Protein AF-A0A517Q911-F1 (afdb_monomer_lite)

pLDDT: mean 84.32, std 15.36, range [38.75, 97.06]

Structure (mmCIF, N/CA/C/O backbone):
data_AF-A0A517Q911-F1
#
_entry.id   AF-A0A517Q911-F1
#
loop_
_atom_site.group_PDB
_atom_site.id
_atom_site.type_symbol
_atom_site.label_atom_id
_atom_site.label_alt_id
_atom_site.label_comp_id
_atom_site.label_asym_id
_atom_site.label_entity_id
_atom_site.label_seq_id
_atom_site.pdbx_PDB_ins_code
_atom_site.Cartn_x
_atom_site.Cartn_y
_atom_site.Cartn_z
_atom_site.occupancy
_atom_site.B_iso_or_equiv
_atom_site.auth_seq_id
_atom_site.auth_comp_id
_atom_site.auth_asym_id
_atom_site.auth_atom_id
_atom_site.pdbx_PDB_model_num
ATOM 1 N N . MET A 1 1 ? 5.760 -11.280 -15.299 1.00 53.66 1 MET A N 1
ATOM 2 C CA . MET A 1 1 ? 5.780 -10.373 -14.134 1.00 53.66 1 MET A CA 1
ATOM 3 C C . MET A 1 1 ? 7.223 -9.959 -13.921 1.00 53.66 1 MET A C 1
ATOM 5 O O . MET A 1 1 ? 8.094 -10.816 -14.028 1.00 53.66 1 MET A O 1
ATOM 9 N N . ASN A 1 2 ? 7.496 -8.663 -13.776 1.00 68.38 2 ASN A N 1
ATOM 10 C CA . ASN A 1 2 ? 8.850 -8.181 -13.514 1.00 68.38 2 ASN A CA 1
ATOM 11 C C . ASN A 1 2 ? 9.169 -8.493 -12.044 1.00 68.38 2 ASN A C 1
ATOM 13 O O . ASN A 1 2 ? 8.475 -7.988 -11.170 1.00 68.38 2 ASN A O 1
ATOM 17 N N . ALA A 1 3 ? 10.198 -9.299 -11.768 1.00 73.69 3 ALA A N 1
ATOM 18 C CA . ALA A 1 3 ? 10.559 -9.713 -10.406 1.00 73.69 3 ALA A CA 1
ATOM 19 C C . ALA A 1 3 ? 10.769 -8.525 -9.440 1.00 73.69 3 ALA A C 1
ATOM 21 O O . ALA A 1 3 ? 10.616 -8.665 -8.229 1.00 73.69 3 ALA A O 1
ATOM 22 N N . ILE A 1 4 ? 11.089 -7.341 -9.974 1.00 74.25 4 ILE A N 1
ATOM 23 C CA . ILE A 1 4 ? 11.221 -6.096 -9.208 1.00 74.25 4 ILE A CA 1
ATOM 24 C C . ILE A 1 4 ? 9.859 -5.599 -8.696 1.00 74.25 4 ILE A C 1
ATOM 26 O O . ILE A 1 4 ? 9.766 -5.157 -7.551 1.00 74.25 4 ILE A O 1
ATOM 30 N N . ILE A 1 5 ? 8.805 -5.691 -9.514 1.00 76.62 5 ILE A N 1
ATOM 31 C CA . ILE A 1 5 ? 7.434 -5.315 -9.131 1.00 76.62 5 ILE A CA 1
ATOM 32 C C . ILE A 1 5 ? 6.955 -6.230 -8.004 1.00 76.62 5 ILE A C 1
ATOM 34 O O . ILE A 1 5 ? 6.490 -5.749 -6.970 1.00 76.62 5 ILE A O 1
ATOM 38 N N . ASP A 1 6 ? 7.173 -7.535 -8.166 1.00 81.81 6 ASP A N 1
ATOM 39 C CA . ASP A 1 6 ? 6.783 -8.548 -7.186 1.00 81.81 6 ASP A CA 1
ATOM 40 C C . ASP A 1 6 ? 7.482 -8.306 -5.852 1.00 81.81 6 ASP A C 1
ATOM 42 O O . ASP A 1 6 ? 6.856 -8.367 -4.795 1.00 81.81 6 ASP A O 1
ATOM 46 N N . LYS A 1 7 ? 8.779 -7.977 -5.883 1.00 88.69 7 LYS A N 1
ATOM 47 C CA . LYS A 1 7 ? 9.522 -7.659 -4.666 1.00 88.69 7 LYS A CA 1
ATOM 48 C C . LYS A 1 7 ? 8.962 -6.414 -3.974 1.00 88.69 7 LYS A C 1
ATOM 50 O O . LYS A 1 7 ? 8.740 -6.454 -2.771 1.00 88.69 7 LYS A O 1
ATOM 55 N N . ARG A 1 8 ? 8.709 -5.326 -4.708 1.00 90.94 8 ARG A N 1
ATOM 56 C CA . ARG A 1 8 ? 8.227 -4.063 -4.119 1.00 90.94 8 ARG A CA 1
ATOM 57 C C . ARG A 1 8 ? 6.849 -4.205 -3.482 1.00 90.94 8 ARG A C 1
ATOM 59 O O . ARG A 1 8 ? 6.653 -3.709 -2.379 1.00 90.94 8 ARG A O 1
ATOM 66 N N . LEU A 1 9 ? 5.918 -4.889 -4.146 1.00 93.06 9 LEU A N 1
ATOM 67 C CA . LEU A 1 9 ? 4.599 -5.160 -3.568 1.00 93.06 9 LEU A CA 1
ATOM 68 C C . LEU A 1 9 ? 4.702 -6.063 -2.335 1.00 93.06 9 LEU A C 1
ATOM 70 O O . LEU A 1 9 ? 4.030 -5.801 -1.342 1.00 93.06 9 LEU A O 1
ATOM 74 N N . ASN A 1 10 ? 5.575 -7.075 -2.357 1.00 93.06 10 ASN A N 1
ATOM 75 C CA . ASN A 1 10 ? 5.821 -7.906 -1.179 1.00 93.06 10 ASN A CA 1
ATOM 76 C C . ASN A 1 10 ? 6.430 -7.105 -0.020 1.00 93.06 10 ASN A C 1
ATOM 78 O O . ASN A 1 10 ? 5.963 -7.247 1.104 1.00 93.06 10 ASN A O 1
ATOM 82 N N . ASP A 1 11 ? 7.410 -6.233 -0.273 1.00 94.56 11 ASP A N 1
ATOM 83 C CA . ASP A 1 11 ? 8.011 -5.387 0.767 1.00 94.56 11 ASP A CA 1
ATOM 84 C C . ASP A 1 11 ? 6.948 -4.486 1.431 1.00 94.56 11 ASP A C 1
ATOM 86 O O . ASP A 1 11 ? 6.893 -4.389 2.657 1.00 94.56 11 ASP A O 1
ATOM 90 N N . ILE A 1 12 ? 6.060 -3.878 0.630 1.00 96.00 12 ILE A N 1
ATOM 91 C CA . ILE A 1 12 ? 4.924 -3.084 1.130 1.00 96.00 12 ILE A CA 1
ATOM 92 C C . ILE A 1 12 ? 3.980 -3.966 1.960 1.00 96.00 12 ILE A C 1
ATOM 94 O O . ILE A 1 12 ? 3.615 -3.599 3.078 1.00 96.00 12 ILE A O 1
ATOM 98 N N . ALA A 1 13 ? 3.596 -5.136 1.440 1.00 95.50 13 ALA A N 1
ATOM 99 C CA . ALA A 1 13 ? 2.665 -6.042 2.105 1.00 95.50 13 ALA A CA 1
ATOM 100 C C . ALA A 1 13 ? 3.203 -6.544 3.449 1.00 95.50 13 ALA A C 1
ATOM 102 O O . ALA A 1 13 ? 2.476 -6.517 4.436 1.00 95.50 13 ALA A O 1
ATOM 103 N N . GLU A 1 14 ? 4.460 -6.980 3.517 1.00 95.25 14 GLU A N 1
ATOM 104 C CA . GLU A 1 14 ? 5.065 -7.478 4.757 1.00 95.25 14 GLU A CA 1
ATOM 105 C C . GLU A 1 14 ? 5.170 -6.375 5.816 1.00 95.25 14 GLU A C 1
ATOM 107 O O . GLU A 1 14 ? 4.840 -6.595 6.984 1.00 95.25 14 GLU A O 1
ATOM 112 N N . ALA A 1 15 ? 5.539 -5.159 5.407 1.00 95.25 15 ALA A N 1
ATOM 113 C CA . ALA A 1 15 ? 5.605 -4.025 6.320 1.00 95.25 15 ALA A CA 1
ATOM 114 C C . ALA A 1 15 ? 4.224 -3.619 6.870 1.00 95.25 15 ALA A C 1
ATOM 116 O O . ALA A 1 15 ? 4.106 -3.240 8.040 1.00 95.25 15 ALA A O 1
ATOM 117 N N . LEU A 1 16 ? 3.172 -3.719 6.051 1.00 96.19 16 LEU A N 1
ATOM 118 C CA . LEU A 1 16 ? 1.796 -3.438 6.464 1.00 96.19 16 LEU A CA 1
ATOM 119 C C . LEU A 1 16 ? 1.194 -4.571 7.301 1.00 96.19 16 LEU A C 1
ATOM 121 O O . LEU A 1 16 ? 0.569 -4.279 8.316 1.00 96.19 16 LEU A O 1
ATOM 125 N N . LYS A 1 17 ? 1.455 -5.845 6.978 1.00 95.69 17 LYS A N 1
ATOM 126 C CA . LYS A 1 17 ? 1.022 -7.012 7.775 1.00 95.69 17 LYS A CA 1
ATOM 127 C C . LYS A 1 17 ? 1.545 -6.978 9.208 1.00 95.69 17 LYS A C 1
ATOM 129 O O . LYS A 1 17 ? 0.866 -7.446 10.116 1.00 95.69 17 LYS A O 1
ATOM 134 N N . ALA A 1 18 ? 2.728 -6.402 9.426 1.00 93.62 18 ALA A N 1
ATOM 135 C CA . ALA A 1 18 ? 3.278 -6.207 10.766 1.00 93.62 18 ALA A CA 1
ATOM 136 C C . ALA A 1 18 ? 2.451 -5.230 11.631 1.00 93.62 18 ALA A C 1
ATOM 138 O O . ALA A 1 18 ? 2.627 -5.202 12.848 1.00 93.62 18 ALA A O 1
ATOM 139 N N . LYS A 1 19 ? 1.573 -4.421 11.019 1.00 93.50 19 LYS A N 1
ATOM 140 C CA . LYS A 1 19 ? 0.780 -3.364 11.672 1.00 93.50 19 LYS A CA 1
ATOM 141 C C . LYS A 1 19 ? -0.733 -3.582 11.560 1.00 93.50 19 LYS A C 1
ATOM 143 O O . LYS A 1 19 ? -1.463 -3.200 12.469 1.00 93.50 19 LYS A O 1
ATOM 148 N N . PHE A 1 20 ? -1.199 -4.179 10.463 1.00 94.19 20 PHE A N 1
ATOM 149 C CA . PHE A 1 20 ? -2.609 -4.302 10.101 1.00 94.19 20 PHE A CA 1
ATOM 150 C C . PHE A 1 20 ? -2.919 -5.741 9.678 1.00 94.19 20 PHE A 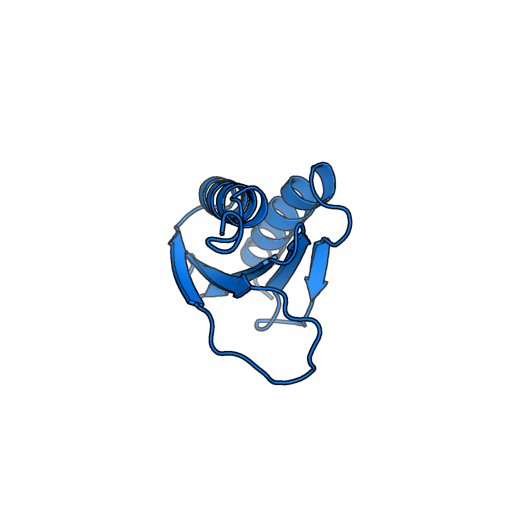C 1
ATOM 152 O O . PHE A 1 20 ? -2.387 -6.242 8.683 1.00 94.19 20 PHE A O 1
ATOM 159 N N . SER A 1 21 ? -3.799 -6.406 10.429 1.00 89.38 21 SER A N 1
ATOM 160 C CA . SER A 1 21 ? -4.168 -7.811 10.207 1.00 89.38 21 SER A CA 1
ATOM 161 C C . SER A 1 21 ? -4.914 -8.044 8.894 1.00 89.38 21 SER A C 1
ATOM 163 O O . SER A 1 21 ? -4.804 -9.120 8.314 1.00 89.38 21 SER A O 1
ATOM 165 N N . GLU A 1 22 ? -5.640 -7.042 8.398 1.00 91.19 22 GLU A N 1
ATOM 166 C CA . GLU A 1 22 ? -6.399 -7.116 7.145 1.00 91.19 22 GLU A CA 1
ATOM 167 C C . GLU A 1 22 ? -5.573 -6.600 5.961 1.00 91.19 22 GLU A C 1
ATOM 169 O O . GLU A 1 22 ? -6.001 -5.724 5.217 1.00 91.19 22 GLU A O 1
ATOM 174 N N . THR A 1 23 ? -4.364 -7.140 5.792 1.00 94.00 23 THR A N 1
ATOM 175 C CA . THR A 1 23 ? -3.485 -6.850 4.649 1.00 94.00 23 THR A CA 1
ATOM 176 C C . THR A 1 23 ? -3.417 -8.060 3.719 1.00 94.00 23 THR A C 1
ATOM 178 O O . THR A 1 23 ? -3.077 -9.163 4.150 1.00 94.00 23 THR A O 1
ATOM 181 N N . ALA A 1 24 ? -3.670 -7.865 2.427 1.00 92.69 24 ALA A N 1
ATOM 182 C CA . ALA A 1 24 ? -3.639 -8.919 1.420 1.00 92.69 24 ALA A CA 1
ATOM 183 C C . ALA A 1 24 ? -2.934 -8.461 0.140 1.00 92.69 24 ALA A C 1
ATOM 185 O O . ALA A 1 24 ? -3.166 -7.360 -0.348 1.00 92.69 24 ALA A O 1
ATOM 186 N N . LEU A 1 25 ? -2.123 -9.341 -0.448 1.00 93.25 25 LEU A N 1
ATOM 187 C CA . LEU A 1 25 ? -1.704 -9.197 -1.840 1.00 93.25 25 LEU A CA 1
ATOM 188 C C . LEU A 1 25 ? -2.808 -9.796 -2.721 1.00 93.25 25 LEU A C 1
ATOM 190 O O . LEU A 1 25 ? -3.195 -10.949 -2.526 1.00 93.25 25 LEU A O 1
ATOM 194 N N . ARG A 1 26 ? -3.339 -9.004 -3.648 1.00 91.00 26 ARG A N 1
ATOM 195 C CA . ARG A 1 26 ? -4.450 -9.359 -4.535 1.00 91.00 26 ARG A CA 1
ATOM 196 C C . ARG A 1 26 ? -4.041 -9.190 -5.998 1.00 91.00 26 ARG A C 1
ATOM 198 O O . ARG A 1 26 ? -2.997 -8.620 -6.313 1.00 91.00 26 ARG A O 1
ATOM 205 N N . GLY A 1 27 ? -4.886 -9.706 -6.887 1.00 85.56 27 GLY A N 1
ATOM 206 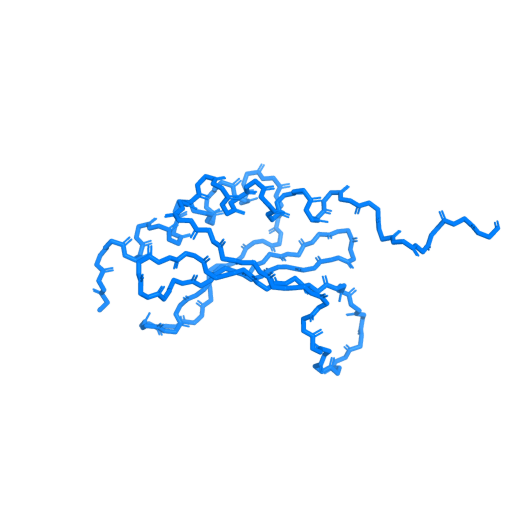C CA . GLY A 1 27 ? -4.664 -9.664 -8.328 1.00 85.56 27 GLY A CA 1
ATOM 207 C C . GLY A 1 27 ? -3.687 -10.729 -8.829 1.00 85.56 27 GLY A C 1
ATOM 208 O O . GLY A 1 27 ? -3.311 -11.657 -8.113 1.00 85.56 27 GLY A O 1
ATOM 209 N N . SER A 1 28 ? -3.328 -10.630 -10.109 1.00 78.50 28 SER A N 1
ATOM 210 C CA . SER A 1 28 ? -2.356 -11.522 -10.745 1.00 78.50 28 SER A CA 1
AT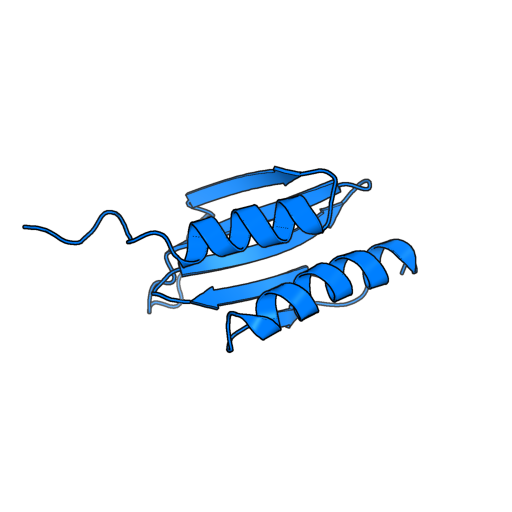OM 211 C C . SER A 1 28 ? -1.636 -10.810 -11.887 1.00 78.50 28 SER A C 1
ATOM 213 O O . SER A 1 28 ? -2.208 -9.952 -12.565 1.00 78.50 28 SER A O 1
ATOM 215 N N . GLY A 1 29 ? -0.376 -11.165 -12.135 1.00 75.50 29 GLY A N 1
ATOM 216 C CA . GLY A 1 29 ? 0.363 -10.565 -13.242 1.00 75.50 29 GLY A CA 1
ATOM 217 C C . GLY A 1 29 ? 0.674 -9.085 -12.997 1.00 75.50 29 GLY A C 1
ATOM 218 O O . GLY A 1 29 ? 0.989 -8.653 -11.891 1.00 75.50 29 GLY A O 1
ATOM 219 N N . SER A 1 30 ? 0.556 -8.297 -14.061 1.00 73.62 30 SER A N 1
ATOM 220 C CA . SER A 1 30 ? 0.696 -6.836 -14.036 1.00 73.62 30 SER A CA 1
ATOM 221 C C . SER A 1 30 ? -0.436 -6.111 -13.305 1.00 73.62 30 SER A C 1
ATOM 223 O O . SER A 1 30 ? -0.323 -4.914 -13.092 1.00 73.62 30 SER A O 1
ATOM 225 N N . ALA A 1 31 ? -1.509 -6.811 -12.930 1.00 82.06 31 ALA A N 1
ATOM 226 C CA . ALA A 1 31 ? -2.634 -6.263 -12.174 1.00 82.06 31 ALA A CA 1
ATOM 227 C C . ALA A 1 31 ? -2.571 -6.670 -10.690 1.00 82.06 31 ALA A C 1
ATOM 229 O O . ALA A 1 31 ? -3.604 -6.856 -10.055 1.00 82.06 31 ALA A O 1
ATOM 230 N N . SER A 1 32 ? -1.366 -6.907 -10.161 1.00 90.56 32 SER A N 1
ATOM 231 C CA . SER A 1 32 ? -1.173 -7.246 -8.749 1.00 90.56 32 SER A CA 1
ATOM 232 C C . SER A 1 32 ? -1.093 -5.978 -7.900 1.00 90.56 32 SER A C 1
ATOM 234 O O . SER A 1 32 ? -0.458 -5.002 -8.304 1.00 90.56 32 SER A O 1
ATOM 236 N N . PHE A 1 33 ? -1.690 -6.012 -6.713 1.00 94.00 33 PHE A N 1
ATOM 237 C CA . PHE A 1 33 ? -1.741 -4.877 -5.793 1.00 94.00 33 PHE A CA 1
ATOM 238 C C . PHE A 1 33 ? -1.817 -5.335 -4.335 1.00 94.00 33 PHE A C 1
ATOM 240 O O . PHE A 1 33 ? -2.274 -6.439 -4.031 1.00 94.00 33 PHE A O 1
ATOM 247 N N . VAL A 1 34 ? -1.359 -4.493 -3.413 1.00 96.00 34 VAL A N 1
ATOM 248 C CA . VAL A 1 34 ? -1.564 -4.676 -1.972 1.00 96.00 34 VAL A CA 1
ATOM 249 C C . VAL A 1 34 ? -2.850 -3.975 -1.585 1.00 96.00 34 VAL A C 1
ATOM 251 O O . VAL A 1 34 ? -2.979 -2.790 -1.842 1.00 96.00 34 VAL A O 1
ATOM 254 N N . TYR A 1 35 ? -3.764 -4.680 -0.934 1.00 95.19 35 TYR A N 1
ATOM 255 C CA . TYR A 1 35 ? -4.953 -4.112 -0.314 1.00 95.19 35 TYR A CA 1
ATOM 256 C C . TYR A 1 35 ? -4.827 -4.200 1.203 1.00 95.19 35 TYR A C 1
ATOM 258 O O . TYR A 1 35 ? -4.429 -5.244 1.730 1.00 95.19 35 TYR A O 1
ATOM 266 N N . VAL A 1 36 ? -5.183 -3.134 1.909 1.00 95.06 36 VAL A N 1
ATOM 267 C CA . VAL A 1 36 ? -5.206 -3.116 3.371 1.00 95.06 36 VAL A CA 1
ATOM 268 C C . VAL A 1 36 ? -6.388 -2.317 3.900 1.00 95.06 36 VAL A C 1
ATOM 270 O O . VAL A 1 36 ? -6.734 -1.275 3.348 1.00 95.06 36 VAL A O 1
ATOM 273 N N . GLN A 1 37 ? -6.975 -2.792 4.995 1.00 92.19 37 GLN A N 1
ATOM 274 C CA . GLN A 1 37 ? -8.069 -2.128 5.695 1.00 92.19 37 GLN A CA 1
ATOM 275 C C . GLN A 1 37 ? -7.787 -2.045 7.200 1.00 92.19 37 GLN A C 1
ATOM 277 O O . GLN A 1 37 ? -7.223 -2.958 7.801 1.00 92.19 37 GLN A O 1
ATOM 282 N N . ALA 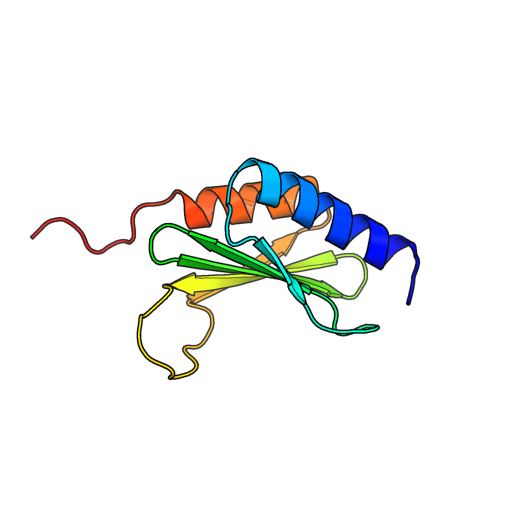A 1 38 ? -8.140 -0.915 7.812 1.00 90.25 38 ALA A N 1
ATOM 283 C CA . ALA A 1 38 ? -8.118 -0.709 9.258 1.00 90.25 38 ALA A CA 1
ATOM 284 C C . ALA A 1 38 ? -8.925 0.542 9.629 1.00 90.25 38 ALA A C 1
ATOM 286 O O . ALA A 1 38 ? -8.967 1.503 8.868 1.00 90.25 38 ALA A O 1
ATOM 287 N N . ASN A 1 39 ? -9.532 0.552 10.820 1.00 87.00 39 ASN A N 1
ATOM 288 C CA . ASN A 1 39 ? -10.205 1.727 11.398 1.00 87.00 39 ASN A CA 1
ATOM 289 C C . ASN A 1 39 ? -11.242 2.400 10.475 1.00 87.00 39 ASN A C 1
ATOM 291 O O . ASN A 1 39 ? -11.308 3.626 10.405 1.00 87.00 39 ASN A O 1
ATOM 295 N N . GLY A 1 40 ? -12.036 1.612 9.741 1.00 86.19 40 GLY A N 1
ATOM 296 C CA . GLY A 1 40 ? -13.031 2.165 8.814 1.00 86.19 40 GLY A CA 1
ATOM 297 C C . GLY A 1 40 ? -12.409 2.871 7.607 1.00 86.19 40 GLY A C 1
ATOM 298 O O . GLY A 1 40 ? -13.037 3.736 7.011 1.00 86.19 40 GLY A O 1
ATOM 299 N N . ARG A 1 41 ? -11.171 2.520 7.245 1.00 89.75 41 ARG A N 1
ATOM 300 C CA . ARG A 1 41 ? -10.433 3.035 6.090 1.00 89.75 41 ARG A CA 1
ATOM 301 C C . ARG A 1 41 ? -9.764 1.901 5.336 1.00 89.75 41 ARG A C 1
ATOM 303 O O . ARG A 1 41 ? -9.363 0.907 5.937 1.00 89.75 41 ARG A O 1
ATOM 310 N N . ALA A 1 42 ? -9.606 2.073 4.034 1.00 92.25 42 ALA A N 1
ATOM 311 C CA . ALA A 1 42 ? -8.891 1.149 3.172 1.00 92.25 42 ALA A CA 1
ATOM 312 C C . ALA A 1 42 ? -7.866 1.887 2.308 1.00 92.25 42 ALA A C 1
ATOM 314 O O . ALA A 1 42 ? -7.983 3.090 2.061 1.00 92.25 42 ALA A O 1
ATOM 315 N N . ALA A 1 43 ? -6.857 1.151 1.859 1.00 94.19 43 ALA A N 1
ATOM 316 C CA . ALA A 1 43 ? -5.905 1.613 0.868 1.00 94.19 43 ALA A CA 1
ATOM 317 C C . ALA A 1 43 ? -5.472 0.471 -0.051 1.00 94.19 43 ALA A C 1
ATOM 319 O O . ALA A 1 43 ? -5.383 -0.687 0.366 1.00 94.19 43 ALA A O 1
ATOM 320 N N . GLU A 1 44 ? -5.152 0.824 -1.287 1.00 95.06 44 GLU A N 1
ATOM 321 C CA . GLU A 1 44 ? -4.567 -0.063 -2.280 1.00 95.06 44 GLU A CA 1
ATOM 322 C C . GLU A 1 44 ? -3.243 0.513 -2.748 1.00 95.06 44 GLU A C 1
ATOM 324 O O . GLU A 1 44 ? -3.120 1.723 -2.895 1.00 95.06 44 GLU A O 1
ATOM 329 N N . ALA A 1 45 ? -2.258 -0.346 -2.990 1.00 95.88 45 ALA A N 1
ATOM 330 C CA . ALA A 1 45 ? -1.009 0.022 -3.628 1.00 95.88 45 ALA A CA 1
ATOM 331 C C . ALA A 1 45 ? -0.724 -0.891 -4.817 1.00 95.88 45 ALA A C 1
ATOM 333 O O . ALA A 1 45 ? -0.539 -2.099 -4.652 1.00 95.88 45 ALA A O 1
ATOM 334 N N . SER A 1 46 ? -0.609 -0.303 -5.999 1.00 94.62 46 SER A N 1
ATOM 335 C CA . SER A 1 46 ? -0.206 -0.972 -7.233 1.00 94.62 46 SER A CA 1
ATOM 336 C C . SER A 1 46 ? 1.098 -0.369 -7.763 1.00 94.62 46 SER A C 1
ATOM 338 O O . SER A 1 46 ? 1.518 0.718 -7.356 1.00 94.62 46 SER A O 1
ATOM 340 N N . ILE A 1 47 ? 1.793 -1.095 -8.642 1.00 92.19 47 ILE A N 1
ATOM 341 C CA . ILE A 1 47 ? 3.004 -0.592 -9.301 1.00 92.19 47 ILE A CA 1
ATOM 342 C C . ILE A 1 47 ? 2.701 -0.356 -10.772 1.00 92.19 47 ILE A C 1
ATOM 344 O O . ILE A 1 47 ? 2.372 -1.294 -11.494 1.00 92.19 47 ILE A O 1
ATOM 348 N N . ASP A 1 48 ? 2.905 0.876 -11.222 1.00 88.31 48 ASP A N 1
ATOM 349 C CA . ASP A 1 48 ? 2.860 1.232 -12.636 1.00 88.31 48 ASP A CA 1
ATOM 350 C C . ASP A 1 48 ? 4.016 2.179 -12.981 1.00 88.31 48 ASP A C 1
ATOM 352 O O . ASP A 1 48 ? 4.322 3.113 -12.235 1.00 88.31 48 ASP A O 1
ATOM 356 N N . ASN A 1 49 ? 4.677 1.913 -14.113 1.00 85.81 49 ASN A N 1
ATOM 357 C CA . ASN A 1 49 ? 5.818 2.682 -14.624 1.00 85.81 49 ASN A CA 1
ATOM 358 C C . ASN A 1 49 ? 6.878 3.014 -13.547 1.00 85.81 49 ASN A C 1
ATOM 360 O O . ASN A 1 49 ? 7.255 4.172 -13.365 1.00 85.81 49 ASN A O 1
ATOM 364 N N . ASP A 1 50 ? 7.324 1.990 -12.808 1.00 85.56 50 ASP A N 1
ATOM 365 C CA . ASP A 1 50 ? 8.308 2.066 -11.712 1.00 85.56 50 ASP A CA 1
ATOM 366 C C . ASP A 1 50 ? 7.928 2.961 -10.516 1.00 85.56 50 ASP A C 1
ATOM 368 O O . ASP A 1 50 ? 8.746 3.195 -9.619 1.00 85.56 50 ASP A O 1
ATOM 372 N N . ALA A 1 51 ? 6.675 3.393 -10.422 1.00 91.31 51 ALA A N 1
ATOM 373 C CA . ALA A 1 51 ? 6.143 4.118 -9.278 1.00 91.31 51 ALA A CA 1
ATOM 374 C C . ALA A 1 51 ? 5.077 3.304 -8.543 1.00 91.31 51 ALA A C 1
ATOM 376 O O . ALA A 1 51 ? 4.465 2.403 -9.113 1.00 91.31 51 ALA A O 1
ATOM 377 N N . VAL A 1 52 ? 4.855 3.639 -7.273 1.00 95.00 52 VAL A N 1
ATOM 378 C CA . VAL A 1 52 ? 3.736 3.109 -6.495 1.00 95.00 52 VAL A CA 1
ATOM 379 C C . VAL A 1 52 ? 2.569 4.074 -6.622 1.00 95.00 52 VAL A C 1
ATOM 381 O O . VAL A 1 52 ? 2.696 5.248 -6.261 1.00 95.00 52 VAL A O 1
ATOM 384 N N . TRP A 1 53 ? 1.451 3.576 -7.126 1.00 95.75 53 TRP A N 1
ATOM 385 C CA . TRP A 1 53 ? 0.172 4.268 -7.104 1.00 95.75 53 TRP A CA 1
ATOM 386 C C . TRP A 1 53 ? -0.621 3.783 -5.909 1.00 95.75 53 TRP A C 1
ATOM 388 O O . TRP A 1 53 ? -0.705 2.580 -5.675 1.00 95.75 53 TRP A O 1
ATOM 398 N N . ILE A 1 54 ? -1.138 4.730 -5.136 1.00 96.00 54 ILE A N 1
ATOM 399 C CA . ILE A 1 54 ? -1.866 4.464 -3.908 1.00 96.00 54 ILE A CA 1
ATOM 400 C C . ILE A 1 54 ? -3.241 5.093 -4.018 1.00 96.00 54 ILE A C 1
ATOM 402 O O . ILE A 1 54 ? -3.345 6.299 -4.252 1.00 96.00 54 ILE A O 1
ATOM 406 N N . GLU A 1 55 ? -4.266 4.293 -3.794 1.00 94.94 55 GLU A N 1
ATOM 407 C CA . GLU A 1 55 ? -5.651 4.735 -3.702 1.00 94.94 55 GLU A CA 1
ATOM 408 C C . GLU A 1 55 ? -6.115 4.602 -2.252 1.00 94.94 55 GLU A C 1
ATOM 410 O O . GLU A 1 55 ? -5.745 3.657 -1.553 1.00 94.94 55 GLU A O 1
ATOM 415 N N . PHE A 1 56 ? -6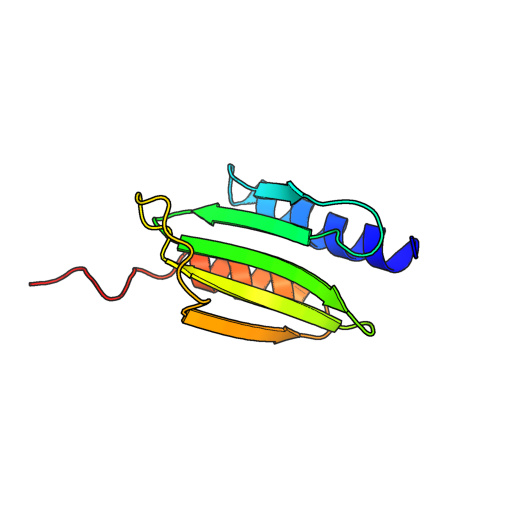.886 5.577 -1.777 1.00 92.62 56 PHE A N 1
ATOM 416 C CA . PHE A 1 56 ? -7.383 5.636 -0.407 1.00 92.62 56 PHE A CA 1
ATOM 417 C C . PHE A 1 56 ? -8.904 5.739 -0.397 1.00 92.62 56 PHE A C 1
ATOM 419 O O . PHE A 1 56 ? -9.482 6.533 -1.145 1.00 92.62 56 PHE A O 1
ATOM 426 N N . TRP A 1 57 ? -9.535 5.001 0.512 1.00 89.00 57 TRP A N 1
ATOM 427 C CA . TRP A 1 57 ? -10.981 4.997 0.720 1.00 89.00 57 TRP A CA 1
ATOM 428 C C . TRP A 1 57 ? -11.319 5.050 2.203 1.00 89.00 57 TRP A C 1
ATOM 430 O O . TRP A 1 57 ? -10.569 4.541 3.045 1.00 89.00 57 TRP A O 1
ATOM 440 N N . ASP A 1 58 ? -12.482 5.607 2.517 1.00 85.81 58 ASP A N 1
ATOM 441 C CA . ASP A 1 58 ? -13.179 5.240 3.743 1.00 85.81 58 ASP A CA 1
ATOM 442 C C . ASP A 1 58 ? -13.802 3.855 3.518 1.00 85.81 58 ASP A C 1
ATOM 444 O O . ASP A 1 58 ? -14.457 3.609 2.504 1.00 85.81 58 ASP A O 1
ATOM 448 N N . ALA A 1 59 ? -13.551 2.921 4.432 1.00 70.62 59 ALA A N 1
ATOM 449 C CA . ALA A 1 59 ? -14.149 1.597 4.391 1.00 70.62 59 ALA A CA 1
ATOM 450 C C . ALA A 1 59 ? -15.580 1.705 4.924 1.00 70.62 59 ALA A C 1
ATOM 452 O O . ALA A 1 59 ? -15.836 1.589 6.123 1.00 70.62 59 ALA A O 1
ATOM 453 N N . VAL A 1 60 ? -16.508 1.990 4.019 1.00 65.31 60 VAL A N 1
ATOM 454 C CA . VAL A 1 60 ? -17.942 1.871 4.275 1.00 65.31 60 VAL A CA 1
ATOM 455 C C . VAL A 1 60 ? -18.355 0.403 4.316 1.00 65.31 60 VAL A C 1
ATOM 457 O O . VAL A 1 60 ? -17.754 -0.458 3.681 1.00 65.31 60 VAL A O 1
ATOM 460 N N . VAL A 1 61 ? -19.398 0.134 5.096 1.00 56.78 61 VAL A N 1
ATOM 461 C CA . VAL A 1 61 ? -19.984 -1.202 5.284 1.00 56.78 61 VAL A CA 1
ATOM 462 C C . VAL A 1 61 ? -20.864 -1.611 4.086 1.00 56.78 61 VAL A C 1
ATOM 464 O O . VAL A 1 61 ? -21.288 -2.760 4.022 1.00 56.78 61 VAL A O 1
ATOM 467 N N . ASP A 1 62 ? -21.117 -0.704 3.134 1.00 55.00 62 ASP A N 1
ATOM 468 C CA . ASP A 1 62 ? -21.975 -0.951 1.970 1.00 55.00 62 ASP A CA 1
ATOM 469 C C . ASP A 1 62 ? -21.182 -1.234 0.686 1.00 55.00 62 ASP A C 1
ATOM 471 O O . ASP A 1 62 ? -20.184 -0.582 0.387 1.00 55.00 62 ASP A O 1
ATOM 475 N N . ASP A 1 63 ? -21.690 -2.209 -0.071 1.00 50.12 63 ASP A N 1
ATOM 476 C CA . ASP A 1 63 ? -21.129 -2.856 -1.273 1.00 50.12 63 ASP A CA 1
ATOM 477 C C . ASP A 1 63 ? -21.021 -1.942 -2.516 1.00 50.12 63 ASP A C 1
ATOM 479 O O . ASP A 1 63 ? -20.708 -2.411 -3.615 1.00 50.12 63 ASP A O 1
ATOM 483 N N . ASP A 1 64 ? -21.295 -0.642 -2.379 1.00 57.38 64 ASP A N 1
ATOM 484 C CA . ASP A 1 64 ? -21.224 0.289 -3.501 1.00 57.38 64 ASP A CA 1
ATOM 485 C C . ASP A 1 64 ? -19.777 0.761 -3.723 1.00 57.38 64 ASP A C 1
ATOM 487 O O . ASP A 1 64 ? -19.128 1.253 -2.795 1.00 57.38 64 ASP A O 1
ATOM 491 N N . PRO A 1 65 ? -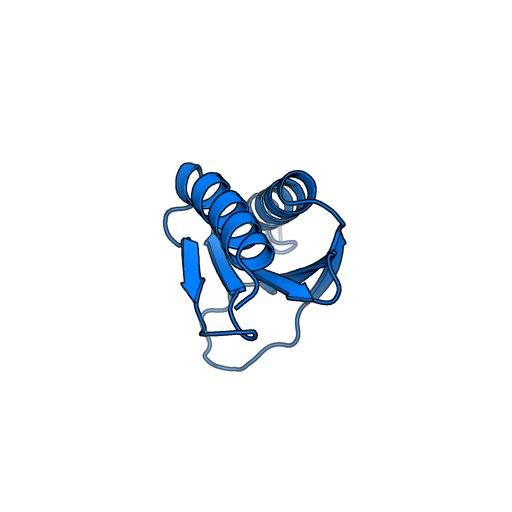19.245 0.664 -4.957 1.00 51.84 65 PRO A N 1
ATOM 492 C CA . PRO A 1 65 ? -17.902 1.131 -5.263 1.00 51.84 65 PRO A CA 1
ATOM 493 C C . PRO A 1 65 ? -17.847 2.657 -5.148 1.00 51.84 65 PRO A C 1
ATOM 495 O O . PRO A 1 65 ? -18.265 3.389 -6.048 1.00 51.84 65 PRO A O 1
ATOM 498 N N . ILE A 1 66 ? -17.314 3.145 -4.029 1.00 63.28 66 ILE A N 1
ATOM 499 C CA . ILE A 1 66 ? -17.040 4.567 -3.836 1.00 63.28 66 ILE A CA 1
ATOM 500 C C . ILE A 1 66 ? -15.730 4.908 -4.564 1.00 63.28 66 ILE A C 1
ATOM 502 O O . ILE A 1 66 ? -14.742 4.181 -4.414 1.00 63.28 66 ILE A O 1
ATOM 506 N N . PRO A 1 67 ? -15.679 6.001 -5.351 1.00 65.56 67 PRO A N 1
ATOM 507 C CA . PRO A 1 67 ? -14.417 6.489 -5.901 1.00 65.56 67 PRO A CA 1
ATOM 508 C C . PRO A 1 67 ? -13.403 6.735 -4.778 1.00 65.56 67 PRO A C 1
ATOM 510 O O . PRO A 1 67 ? -13.778 7.124 -3.671 1.00 65.56 67 PRO A O 1
ATOM 513 N N . SER A 1 68 ? -12.112 6.539 -5.053 1.00 70.62 68 SER A N 1
ATOM 514 C CA . SER A 1 68 ? -11.072 6.853 -4.073 1.00 70.62 68 SER A CA 1
ATOM 515 C C . SER A 1 68 ? -11.212 8.298 -3.608 1.00 70.62 68 SER A C 1
ATOM 517 O O . SER A 1 68 ? -11.270 9.222 -4.423 1.00 70.62 68 SER A O 1
ATOM 519 N N . VAL A 1 69 ? -11.236 8.507 -2.294 1.00 81.31 69 VAL A N 1
ATOM 520 C CA . VAL A 1 69 ? -11.306 9.859 -1.720 1.00 81.31 69 VAL A CA 1
ATOM 521 C C . VAL A 1 69 ? -9.996 10.613 -1.933 1.00 81.31 69 VAL A C 1
ATOM 523 O O . VAL A 1 69 ? -9.952 11.842 -1.873 1.00 81.31 69 VAL A O 1
ATOM 526 N N . ARG A 1 70 ? -8.911 9.873 -2.182 1.00 87.19 70 ARG A N 1
ATOM 527 C CA . ARG A 1 70 ? -7.587 10.408 -2.465 1.00 87.19 70 ARG A CA 1
ATOM 528 C C . ARG A 1 70 ? -6.762 9.388 -3.240 1.00 87.19 70 ARG A C 1
ATOM 530 O O . ARG A 1 70 ? -6.795 8.201 -2.938 1.00 87.19 70 ARG A O 1
ATOM 537 N N . GLU A 1 71 ? -5.929 9.896 -4.137 1.00 93.56 71 GLU A N 1
ATOM 538 C CA . GLU A 1 71 ? -4.869 9.138 -4.797 1.00 93.56 71 GLU A CA 1
ATOM 539 C C . GLU A 1 71 ? -3.506 9.767 -4.483 1.00 93.56 71 GLU A C 1
ATOM 541 O O . GLU A 1 71 ? -3.392 10.977 -4.240 1.00 93.56 71 GLU A O 1
ATOM 546 N N . LYS A 1 72 ? -2.445 8.959 -4.474 1.00 95.38 72 LYS A N 1
ATOM 547 C CA . LYS A 1 72 ? -1.070 9.444 -4.344 1.00 95.38 72 LYS A CA 1
ATOM 548 C C . LYS A 1 72 ? -0.094 8.560 -5.104 1.00 95.38 72 LYS A C 1
ATOM 550 O O . LYS A 1 72 ? -0.142 7.341 -5.020 1.00 95.38 72 LYS A O 1
ATOM 555 N N . LYS A 1 73 ? 0.861 9.202 -5.772 1.00 96.19 73 LYS A N 1
ATOM 556 C CA . LYS A 1 73 ? 2.005 8.545 -6.402 1.00 96.19 73 LYS A CA 1
ATOM 557 C C . LYS A 1 73 ? 3.262 8.759 -5.563 1.00 96.19 73 LYS A C 1
ATOM 559 O O . LYS A 1 73 ? 3.559 9.893 -5.186 1.00 96.19 73 LYS A O 1
ATOM 564 N N . VAL A 1 74 ? 4.007 7.690 -5.298 1.00 96.38 74 VAL A N 1
ATOM 565 C CA . VAL A 1 74 ? 5.316 7.722 -4.620 1.00 96.38 74 VAL A CA 1
ATOM 566 C C . VAL A 1 74 ? 6.318 6.828 -5.346 1.00 96.38 74 VAL A C 1
ATOM 568 O O . VAL A 1 74 ? 5.940 6.009 -6.184 1.00 96.38 74 VAL A O 1
ATOM 571 N N . ASN A 1 75 ? 7.612 6.978 -5.062 1.00 93.81 75 ASN A N 1
ATOM 572 C CA . ASN A 1 75 ? 8.654 6.299 -5.839 1.00 93.81 75 ASN A CA 1
ATOM 573 C C . ASN A 1 75 ? 9.216 5.065 -5.138 1.00 93.81 75 ASN A C 1
ATOM 575 O O . ASN A 1 75 ? 9.850 4.236 -5.788 1.00 93.81 75 ASN A O 1
ATOM 579 N N . THR A 1 76 ? 8.970 4.908 -3.838 1.00 93.88 76 THR A N 1
ATOM 580 C CA . THR A 1 76 ? 9.554 3.831 -3.030 1.00 93.88 76 THR A CA 1
ATOM 581 C C . THR A 1 76 ? 8.497 3.038 -2.262 1.00 93.88 76 THR A C 1
ATOM 583 O O . THR A 1 76 ? 7.392 3.516 -2.012 1.00 93.88 76 THR A O 1
ATOM 586 N N . ALA A 1 77 ? 8.846 1.803 -1.887 1.00 93.50 77 ALA A N 1
ATOM 587 C CA . ALA A 1 77 ? 8.016 0.986 -1.003 1.00 93.50 77 ALA A CA 1
ATOM 588 C C . ALA A 1 77 ? 7.861 1.634 0.385 1.00 93.50 77 ALA A C 1
ATOM 590 O O . ALA A 1 77 ? 6.761 1.637 0.928 1.00 93.50 77 ALA A O 1
ATOM 591 N N . ASP A 1 78 ? 8.931 2.239 0.912 1.00 95.44 78 ASP A N 1
ATOM 592 C CA . ASP A 1 78 ? 8.965 2.893 2.228 1.00 95.44 78 ASP A CA 1
ATOM 593 C C . ASP A 1 78 ? 8.046 4.111 2.325 1.00 95.44 78 ASP A C 1
ATOM 595 O O . ASP A 1 78 ? 7.304 4.261 3.300 1.00 95.44 78 ASP A O 1
ATOM 599 N N . GLU A 1 79 ? 8.034 4.961 1.298 1.00 96.75 79 GLU A N 1
ATOM 600 C CA . GLU A 1 79 ? 7.064 6.054 1.214 1.00 96.75 79 GLU A CA 1
ATOM 601 C C . GLU A 1 79 ? 5.637 5.502 1.166 1.00 96.75 79 GLU A C 1
ATOM 603 O O . GLU A 1 79 ? 4.765 5.996 1.877 1.00 96.75 79 GLU A O 1
ATOM 608 N N . ALA A 1 80 ? 5.403 4.443 0.383 1.00 97.06 80 ALA A N 1
ATOM 609 C CA . ALA A 1 80 ? 4.070 3.873 0.228 1.00 97.06 80 ALA A CA 1
ATOM 610 C C . ALA A 1 80 ? 3.526 3.304 1.540 1.00 97.06 80 ALA A C 1
ATOM 612 O O . ALA A 1 80 ? 2.433 3.684 1.959 1.00 97.06 80 ALA A O 1
ATOM 613 N N . GLN A 1 81 ? 4.297 2.464 2.239 1.00 95.88 81 GLN A N 1
ATOM 614 C CA . GLN A 1 81 ? 3.871 1.924 3.536 1.00 95.88 81 GLN A CA 1
ATOM 615 C C . GLN A 1 81 ? 3.635 3.028 4.579 1.00 95.88 81 GLN A C 1
ATOM 617 O O . GLN A 1 81 ? 2.762 2.882 5.433 1.00 95.88 81 GLN A O 1
ATOM 622 N N . THR A 1 82 ? 4.384 4.135 4.513 1.00 96.38 82 THR A N 1
ATOM 623 C CA . THR A 1 82 ? 4.237 5.260 5.444 1.00 96.38 82 THR A CA 1
ATOM 624 C C . THR A 1 82 ? 2.938 6.011 5.180 1.00 96.38 82 THR A C 1
ATOM 626 O O . THR A 1 82 ? 2.153 6.209 6.102 1.00 96.38 82 THR A O 1
ATOM 629 N N . GLU A 1 83 ? 2.668 6.375 3.925 1.00 96.81 83 GLU A N 1
ATOM 630 C CA . GLU A 1 83 ? 1.438 7.078 3.543 1.00 96.81 83 GLU A CA 1
ATOM 631 C C . GLU A 1 83 ? 0.190 6.244 3.839 1.00 96.81 83 GLU A C 1
ATOM 633 O O . GLU A 1 83 ? -0.784 6.765 4.385 1.00 96.81 83 GLU A O 1
ATOM 638 N N . ILE A 1 84 ? 0.245 4.941 3.550 1.00 96.25 84 ILE A N 1
ATOM 639 C CA . ILE A 1 84 ? -0.831 3.994 3.852 1.00 96.25 84 ILE A CA 1
ATOM 640 C C . ILE A 1 84 ? -1.055 3.890 5.357 1.00 96.25 84 ILE A C 1
ATOM 642 O O . ILE A 1 84 ? -2.183 4.045 5.819 1.00 96.25 84 ILE A O 1
ATOM 646 N N . ALA A 1 85 ? 0.003 3.701 6.149 1.00 95.56 85 ALA A N 1
ATOM 647 C CA . ALA A 1 85 ? -0.139 3.630 7.598 1.00 95.56 85 ALA A CA 1
ATOM 648 C C . ALA A 1 85 ? -0.695 4.938 8.189 1.00 95.56 85 ALA A C 1
ATOM 650 O O . ALA A 1 85 ? -1.571 4.890 9.048 1.00 95.56 85 ALA A O 1
ATOM 651 N N . CYS A 1 86 ? -0.237 6.101 7.715 1.00 94.69 86 CYS A N 1
ATOM 652 C CA . CYS A 1 86 ? -0.765 7.398 8.141 1.00 94.69 86 CYS A CA 1
ATOM 653 C C . CYS A 1 86 ? -2.253 7.551 7.805 1.00 94.69 86 CYS A C 1
ATOM 655 O O . CYS A 1 86 ? -3.020 8.028 8.642 1.00 94.69 86 CYS A O 1
ATOM 657 N N . TRP A 1 87 ? -2.675 7.130 6.610 1.00 93.56 87 TRP A N 1
ATOM 658 C CA . TRP A 1 87 ? -4.084 7.136 6.226 1.00 93.56 87 TRP A CA 1
ATOM 659 C C . TRP A 1 87 ? -4.926 6.263 7.160 1.00 93.56 87 TRP A C 1
ATOM 661 O O . TRP A 1 87 ? -5.906 6.747 7.718 1.00 93.56 87 TRP A O 1
ATOM 671 N N . LEU A 1 88 ? -4.516 5.014 7.378 1.00 92.06 88 LEU A N 1
ATOM 672 C CA . LEU A 1 88 ? -5.254 4.035 8.182 1.00 92.06 88 LEU A CA 1
ATOM 673 C C . LEU A 1 88 ? -5.304 4.371 9.681 1.00 92.06 88 LEU A C 1
ATOM 675 O O . LEU A 1 88 ? -6.221 3.949 10.381 1.00 92.06 88 LEU A O 1
ATOM 679 N N . LEU A 1 89 ? -4.313 5.105 10.192 1.00 91.44 89 LEU A N 1
ATOM 680 C CA . LEU A 1 89 ? -4.243 5.525 11.598 1.00 91.44 89 LEU A CA 1
ATOM 681 C C . LEU A 1 89 ? -4.845 6.910 11.851 1.00 91.44 89 LEU A C 1
ATOM 683 O O . LEU A 1 89 ? -4.992 7.309 13.005 1.00 91.44 89 LEU A O 1
ATOM 687 N N . SER A 1 90 ? -5.181 7.658 10.801 1.00 84.81 90 SER A N 1
ATOM 688 C CA . SER A 1 90 ? -5.945 8.891 10.971 1.00 84.81 90 SER A CA 1
ATOM 689 C C . SER A 1 90 ? -7.342 8.554 11.497 1.00 84.81 90 SER A C 1
ATOM 691 O O . SER A 1 90 ? -7.981 7.619 11.016 1.00 84.81 90 SER A O 1
ATOM 693 N N . VAL A 1 91 ? -7.890 9.397 12.365 1.00 65.44 91 VAL A N 1
ATOM 694 C CA . VAL A 1 91 ? -9.338 9.405 12.600 1.00 65.44 91 VAL A CA 1
ATOM 695 C C . VAL A 1 91 ? -10.060 9.872 11.332 1.00 65.44 91 VAL A C 1
ATOM 697 O O . VAL A 1 91 ? -9.676 10.874 10.725 1.00 65.44 91 VAL A O 1
ATOM 700 N N . GLY A 1 92 ? -11.084 9.132 10.886 1.00 57.38 92 GLY A N 1
ATOM 701 C CA . GLY A 1 92 ? -12.102 9.651 9.961 1.00 57.38 92 GLY A CA 1
ATOM 702 C C . GLY A 1 92 ? -12.552 11.030 10.438 1.00 57.38 92 GLY A C 1
ATOM 703 O O . GLY A 1 92 ? -12.721 11.222 11.639 1.00 57.38 92 GLY A O 1
ATOM 704 N N . ALA A 1 93 ? -12.706 11.999 9.539 1.00 50.62 93 ALA A N 1
ATOM 705 C CA . ALA A 1 93 ? -13.214 13.331 9.876 1.00 50.62 93 ALA A CA 1
ATOM 706 C C . ALA A 1 93 ? -14.725 13.282 10.209 1.00 50.62 93 ALA A C 1
ATOM 708 O O . ALA A 1 93 ? -15.527 13.966 9.584 1.00 50.62 93 ALA A O 1
ATOM 709 N N . GLY A 1 94 ? -15.120 12.422 11.150 1.00 47.72 94 GLY A N 1
ATOM 710 C CA . GLY A 1 94 ? -16.505 12.071 11.455 1.00 47.72 94 GLY A CA 1
ATOM 711 C C . GLY A 1 94 ? -16.700 11.646 12.908 1.00 47.72 94 GLY A C 1
ATOM 712 O O . GLY A 1 94 ? -17.430 10.700 13.177 1.00 47.72 94 GLY A O 1
ATOM 713 N N . GLY A 1 95 ? -16.022 12.314 13.840 1.00 43.47 95 GLY A N 1
ATOM 714 C CA . GLY A 1 95 ? -16.208 12.091 15.269 1.00 43.47 95 GLY A CA 1
ATOM 715 C C . GLY A 1 95 ? -15.887 13.345 16.063 1.00 43.47 95 GLY A C 1
ATOM 716 O O . GLY A 1 95 ? -14.757 13.488 16.504 1.00 43.47 95 GLY A O 1
ATOM 717 N N . ASP A 1 96 ? -16.854 14.258 16.127 1.00 38.75 96 ASP A N 1
ATOM 718 C CA . ASP A 1 96 ? -17.292 14.985 17.329 1.00 38.75 96 ASP A CA 1
ATOM 719 C C . ASP A 1 96 ? -18.426 15.935 16.884 1.00 38.75 96 ASP A C 1
ATOM 721 O O . ASP A 1 96 ? -18.184 17.007 16.322 1.00 38.75 96 ASP A O 1
ATOM 725 N N . GLU A 1 97 ? -19.669 15.465 17.051 1.00 40.19 97 GLU A N 1
ATOM 726 C CA . GLU A 1 97 ? -20.849 16.324 17.246 1.00 40.19 97 GLU A CA 1
ATOM 727 C C . GLU A 1 97 ? -20.848 16.880 18.676 1.00 40.19 97 GLU A C 1
ATOM 729 O O . GLU A 1 97 ? -20.520 16.105 19.606 1.00 40.19 97 GLU A O 1
#

Foldseek 3Di:
DPVVQVVLQVLLQVLVVVPAVQWDFDDDDQPIWIWGAADQKIKIWHDDPQKIKMFIDRNDPDPDDDHGPDIDIGNGSVVVSVVRVVRRPDHDPPDDD

Secondary structure (DSSP, 8-state):
--HHHHHHHHHHHHHHHTT-SEEEEE--GGG-EEEEEETTEEEEEEEETTEEEEEEEE--SS-S-PPPSEEEEESSHHHHHHHHHHHHHS--S----

Radius of gyration: 13.29 Å; chains: 1; bounding box: 33×28×32 Å

Sequence (97 aa):
MNAIIDKRLNDIAEALKAKFSETALRGSGSASFVYVQANGRAAEASIDNDAVWIEFWDAVVDDDPIPSVREKKVNTADEAQTEIACWLLSVGAGGDE

Organism: NCBI:txid2527978